Protein AF-A0A973FYR2-F1 (afdb_monomer_lite)

Radius of gyration: 18.16 Å; chains: 1; bounding box: 36×20×53 Å

pLDDT: mean 80.85, std 15.64, range [40.62, 96.69]

Structure (mmCIF, N/CA/C/O backbone):
data_AF-A0A973FYR2-F1
#
_entry.id   AF-A0A973FYR2-F1
#
loop_
_atom_site.group_PDB
_atom_site.id
_atom_site.type_symbol
_atom_site.label_atom_id
_atom_site.label_alt_id
_atom_site.label_comp_id
_atom_site.label_asym_id
_atom_site.label_entity_id
_atom_site.label_seq_id
_atom_site.pdbx_PDB_ins_code
_atom_site.Cartn_x
_atom_site.Cartn_y
_atom_site.Cartn_z
_atom_site.occupancy
_atom_site.B_iso_or_equiv
_atom_site.auth_seq_id
_atom_site.auth_comp_id
_atom_site.auth_asym_id
_atom_site.auth_atom_id
_atom_site.pdbx_PDB_model_num
ATOM 1 N N . ALA A 1 1 ? 3.053 10.625 -9.223 1.00 62.09 1 ALA A N 1
ATOM 2 C CA . ALA A 1 1 ? 1.680 11.169 -9.095 1.00 62.09 1 ALA A CA 1
ATOM 3 C C . ALA A 1 1 ? 0.666 10.141 -8.566 1.00 62.09 1 ALA A C 1
ATOM 5 O O . ALA A 1 1 ? 0.036 10.419 -7.554 1.00 62.09 1 ALA A O 1
ATOM 6 N N . LEU A 1 2 ? 0.498 8.963 -9.192 1.00 72.00 2 LEU A N 1
ATOM 7 C CA . LEU A 1 2 ? -0.513 7.975 -8.756 1.00 72.00 2 LEU A CA 1
ATOM 8 C C . LEU A 1 2 ? -0.152 7.256 -7.444 1.00 72.00 2 LEU A C 1
ATOM 10 O O . LEU A 1 2 ? -0.986 7.157 -6.551 1.00 72.00 2 LEU A O 1
ATOM 14 N N . ASP A 1 3 ? 1.093 6.804 -7.317 1.00 76.19 3 ASP A N 1
ATOM 15 C CA . ASP A 1 3 ? 1.596 6.135 -6.111 1.00 76.19 3 ASP A CA 1
ATOM 16 C C . ASP A 1 3 ? 1.466 7.018 -4.855 1.00 76.19 3 ASP A C 1
ATOM 18 O O . ASP A 1 3 ? 0.873 6.637 -3.851 1.00 76.19 3 ASP A O 1
ATOM 22 N N . GLU A 1 4 ? 1.882 8.279 -4.968 1.00 84.19 4 GLU A N 1
ATOM 23 C CA . GLU A 1 4 ? 1.759 9.271 -3.897 1.00 84.19 4 GLU A CA 1
ATOM 24 C C . GLU A 1 4 ? 0.301 9.533 -3.484 1.00 84.19 4 GLU A C 1
ATOM 26 O O . GLU A 1 4 ? 0.003 9.737 -2.305 1.00 84.19 4 GLU A O 1
ATOM 31 N N . HIS A 1 5 ? -0.635 9.489 -4.434 1.00 87.50 5 HIS A N 1
ATOM 32 C CA . HIS A 1 5 ? -2.055 9.598 -4.119 1.00 87.50 5 HIS A CA 1
ATOM 33 C C . HIS A 1 5 ? -2.536 8.401 -3.284 1.00 87.50 5 HIS A C 1
ATOM 35 O O . HIS A 1 5 ? -3.274 8.576 -2.312 1.00 87.50 5 HIS A O 1
ATOM 41 N N . ILE A 1 6 ? -2.079 7.191 -3.617 1.00 89.75 6 ILE A N 1
ATOM 42 C CA . ILE A 1 6 ? -2.412 5.963 -2.888 1.00 89.75 6 ILE A CA 1
ATOM 43 C C . ILE A 1 6 ? -1.791 5.967 -1.484 1.00 89.75 6 ILE A C 1
ATOM 45 O O . ILE A 1 6 ? -2.487 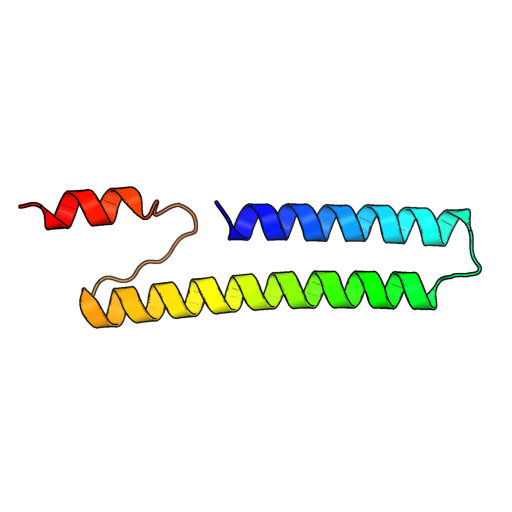5.656 -0.512 1.00 89.75 6 ILE A O 1
ATOM 49 N N . ASP A 1 7 ? -0.559 6.454 -1.342 1.00 88.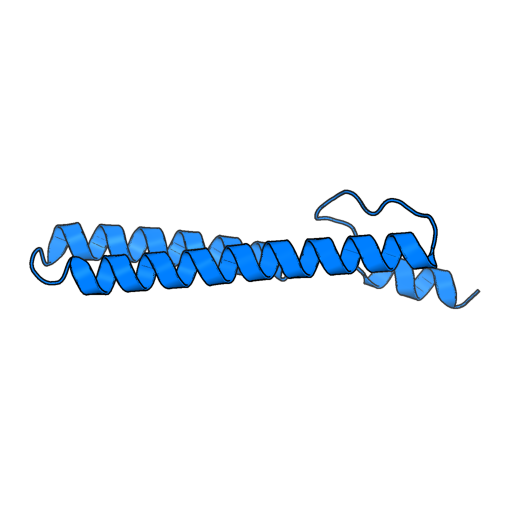44 7 ASP A N 1
ATOM 50 C CA . ASP A 1 7 ? 0.090 6.700 -0.050 1.00 88.44 7 ASP A CA 1
ATOM 51 C C . ASP A 1 7 ? -0.737 7.645 0.845 1.00 88.44 7 ASP A C 1
ATOM 53 O O . ASP A 1 7 ? -0.941 7.400 2.042 1.00 88.44 7 ASP A O 1
ATOM 57 N N . ILE A 1 8 ? -1.227 8.754 0.277 1.00 93.62 8 ILE A N 1
ATOM 58 C CA . ILE A 1 8 ? -2.059 9.737 0.990 1.00 93.62 8 ILE A CA 1
ATOM 59 C C . ILE A 1 8 ? -3.389 9.112 1.423 1.00 93.62 8 ILE A C 1
ATOM 61 O O . ILE A 1 8 ? -3.833 9.329 2.560 1.00 93.62 8 ILE A O 1
ATOM 65 N N . MET A 1 9 ? -4.018 8.323 0.550 1.00 93.19 9 MET A N 1
ATOM 66 C CA . MET A 1 9 ? -5.251 7.612 0.879 1.00 93.19 9 MET A CA 1
ATOM 67 C C . MET A 1 9 ? -5.028 6.618 2.018 1.00 93.19 9 MET A C 1
ATOM 69 O O . MET A 1 9 ? -5.801 6.628 2.978 1.00 93.19 9 MET A O 1
ATOM 73 N N . HIS A 1 10 ? -3.946 5.832 1.987 1.00 94.25 10 HIS A N 1
ATOM 74 C CA . HIS A 1 10 ? -3.636 4.891 3.065 1.00 94.25 10 HIS A CA 1
ATOM 75 C C . HIS A 1 10 ? -3.461 5.600 4.415 1.00 94.25 10 HIS A C 1
ATOM 77 O O . HIS A 1 10 ? -4.052 5.196 5.422 1.00 94.25 10 HIS A O 1
ATOM 83 N N . ARG A 1 11 ? -2.731 6.725 4.439 1.00 95.31 11 ARG A N 1
ATOM 84 C CA . ARG A 1 11 ? -2.574 7.550 5.653 1.00 95.31 11 ARG A CA 1
ATOM 85 C C . ARG A 1 11 ? -3.902 8.102 6.166 1.00 95.31 11 ARG A C 1
ATOM 87 O O . ARG A 1 11 ? -4.096 8.211 7.378 1.00 95.31 11 ARG A O 1
ATOM 94 N N . THR A 1 12 ? -4.806 8.462 5.261 1.00 96.00 12 THR A N 1
ATOM 95 C CA . THR A 1 12 ? -6.142 8.956 5.615 1.00 96.00 12 THR A CA 1
ATOM 96 C C . THR A 1 12 ? -6.987 7.850 6.242 1.00 96.00 12 THR A C 1
ATOM 98 O O . THR A 1 12 ? -7.520 8.049 7.333 1.00 96.00 12 THR A O 1
ATOM 101 N N . VAL A 1 13 ? -7.023 6.661 5.629 1.00 94.56 13 VAL A N 1
ATOM 102 C CA . VAL A 1 13 ? -7.731 5.490 6.174 1.00 94.56 13 VAL A CA 1
ATOM 103 C C . VAL A 1 13 ? -7.201 5.123 7.559 1.00 94.56 13 VAL A C 1
ATOM 105 O O . VAL A 1 13 ? -7.986 4.933 8.485 1.00 94.56 13 VAL A O 1
ATOM 108 N N . PHE A 1 14 ? -5.877 5.098 7.742 1.00 94.12 14 PHE A N 1
ATOM 109 C CA . PHE A 1 14 ? -5.258 4.810 9.039 1.00 94.12 14 PHE A CA 1
ATOM 110 C C . PHE A 1 14 ? -5.735 5.766 10.141 1.00 94.12 14 PHE A C 1
ATOM 112 O O . PHE A 1 14 ? -6.041 5.342 11.261 1.00 94.12 14 PHE A O 1
ATOM 119 N N . ARG A 1 15 ? -5.818 7.064 9.827 1.00 94.88 15 ARG A N 1
ATOM 120 C CA . ARG A 1 15 ? -6.252 8.093 10.777 1.00 94.88 15 ARG A CA 1
ATOM 121 C C . ARG A 1 15 ? -7.718 7.921 11.164 1.00 94.88 15 ARG A C 1
ATOM 123 O O . ARG A 1 15 ? -8.028 7.962 12.354 1.00 94.88 15 ARG A O 1
ATOM 130 N N . GLU A 1 16 ? -8.592 7.691 10.188 1.00 92.50 16 GLU A N 1
ATOM 131 C CA . GLU A 1 16 ? -10.024 7.509 10.439 1.00 92.50 16 GLU A CA 1
ATOM 132 C C . GLU A 1 16 ? -10.316 6.217 11.202 1.00 92.50 16 GLU A C 1
ATOM 134 O O . GLU A 1 16 ? -11.038 6.257 12.194 1.00 92.50 16 GLU A O 1
ATOM 139 N N . VAL A 1 17 ? -9.683 5.100 10.834 1.00 91.38 17 VAL A N 1
ATOM 140 C CA . VAL A 1 17 ? -9.795 3.832 11.574 1.00 91.38 17 VAL A CA 1
ATOM 141 C C . VAL A 1 17 ? -9.361 4.014 13.030 1.00 91.38 17 VAL A C 1
ATOM 143 O O . VAL A 1 17 ? -10.084 3.633 13.948 1.00 91.38 17 VAL A O 1
ATOM 146 N N . THR A 1 18 ? -8.225 4.676 13.266 1.00 89.75 18 THR A N 1
ATOM 147 C CA . THR A 1 18 ? -7.740 4.956 14.628 1.00 89.75 18 THR A CA 1
ATOM 148 C C . THR A 1 18 ? -8.723 5.823 15.416 1.00 89.75 18 THR A C 1
ATOM 150 O O . THR A 1 18 ? -8.920 5.607 16.613 1.00 89.75 18 THR A O 1
ATOM 153 N N . ARG A 1 19 ? -9.338 6.817 14.764 1.00 91.19 19 ARG A N 1
ATOM 154 C CA . ARG A 1 19 ? -10.353 7.677 15.380 1.00 91.19 19 ARG A CA 1
ATOM 155 C C . ARG A 1 19 ? -11.591 6.866 15.760 1.00 91.19 19 ARG A C 1
ATOM 157 O O . ARG A 1 19 ? -12.021 6.957 16.904 1.00 91.19 19 ARG A O 1
ATOM 164 N N . LEU A 1 20 ? -12.110 6.056 14.839 1.00 89.62 20 LEU A N 1
ATOM 165 C CA . LEU A 1 20 ? -13.321 5.254 15.027 1.00 89.62 20 LEU A CA 1
ATOM 166 C C . LEU A 1 20 ? -13.157 4.211 16.137 1.00 89.62 20 LEU A C 1
ATOM 168 O O . LEU A 1 20 ? -14.016 4.132 17.017 1.00 89.62 20 LEU A O 1
ATOM 172 N N . ILE A 1 21 ? -12.016 3.511 16.180 1.00 87.75 21 ILE A N 1
ATOM 173 C CA . ILE A 1 21 ? -11.685 2.567 17.261 1.00 87.75 21 ILE A CA 1
ATOM 174 C C . ILE A 1 21 ? -11.725 3.269 18.627 1.00 87.75 21 ILE A C 1
ATOM 176 O O . ILE A 1 21 ? -12.311 2.745 19.572 1.00 87.75 21 ILE A O 1
ATOM 180 N N . LYS A 1 22 ? -11.154 4.477 18.734 1.00 86.94 22 LYS A N 1
ATOM 181 C CA . LYS A 1 22 ? -11.142 5.255 19.985 1.00 86.94 22 LYS A CA 1
ATOM 182 C C . LYS A 1 22 ? -12.526 5.758 20.405 1.00 86.94 22 LYS A C 1
ATOM 184 O O . LYS A 1 22 ? -12.743 5.951 21.596 1.00 86.94 22 LYS A O 1
ATOM 189 N N . THR A 1 23 ? -13.429 6.017 19.458 1.00 86.06 23 THR A N 1
ATOM 190 C CA . THR A 1 23 ? -14.740 6.624 19.744 1.00 86.06 23 THR A CA 1
ATOM 191 C C . THR A 1 23 ? -15.881 5.627 19.916 1.00 86.06 23 THR A C 1
ATOM 193 O O . THR A 1 23 ? -16.803 5.927 20.666 1.00 86.06 23 THR A O 1
ATOM 196 N N . GLN A 1 24 ? -15.864 4.486 19.219 1.00 75.31 24 GLN A N 1
ATOM 197 C CA . GLN A 1 24 ? -17.009 3.564 19.171 1.00 75.31 24 GLN A CA 1
ATOM 198 C C . GLN A 1 24 ? -16.748 2.189 19.796 1.00 75.31 24 GLN A C 1
ATOM 200 O O . GLN A 1 24 ? -17.714 1.531 20.159 1.00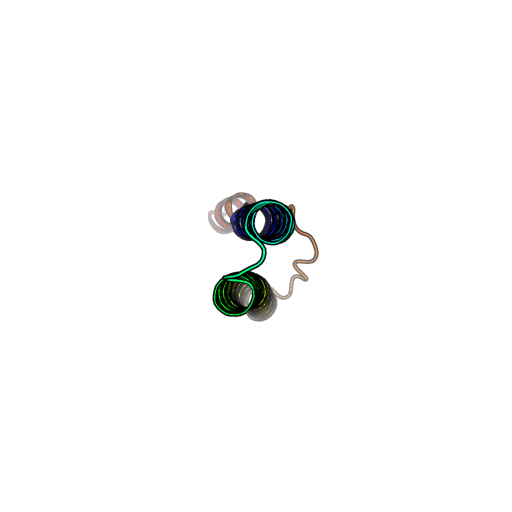 75.31 24 GLN A O 1
ATOM 205 N N . GLY A 1 25 ? -15.492 1.772 20.002 1.00 66.25 25 GLY A N 1
ATOM 206 C CA . GLY A 1 25 ? -15.107 0.629 20.848 1.00 66.25 25 GLY A CA 1
ATOM 207 C C . GLY A 1 25 ? -15.585 -0.781 20.444 1.00 66.25 25 GLY A C 1
ATOM 208 O O . GLY A 1 25 ? -14.930 -1.739 20.839 1.00 66.25 25 GLY A O 1
ATOM 209 N N . SER A 1 26 ? -16.671 -0.941 19.675 1.00 63.25 26 SER A N 1
ATOM 210 C CA . SER A 1 26 ? -17.328 -2.237 19.424 1.00 63.25 26 SER A CA 1
ATOM 211 C C . SER A 1 26 ? -17.160 -2.804 18.011 1.00 63.25 26 SER A C 1
ATOM 213 O O . SER A 1 26 ? -17.422 -3.984 17.822 1.00 63.25 26 SER A O 1
ATOM 215 N N . GLU A 1 27 ? -16.706 -2.016 17.029 1.00 71.06 27 GLU A N 1
ATOM 216 C CA . GLU A 1 27 ? -16.533 -2.452 15.625 1.00 71.06 27 GLU A CA 1
ATOM 217 C C . GLU A 1 27 ? -15.048 -2.547 15.219 1.00 71.06 27 GLU A C 1
ATOM 219 O O . GLU A 1 27 ? -14.643 -2.154 14.126 1.00 71.06 27 GLU A O 1
ATOM 224 N N . SER A 1 28 ? -14.184 -3.030 16.120 1.00 78.88 28 SER A N 1
ATOM 225 C CA . SER A 1 28 ? -12.732 -3.073 15.882 1.00 78.88 28 SER A CA 1
ATOM 226 C C . SER A 1 28 ? -12.334 -3.943 14.691 1.00 78.88 28 SER A C 1
ATOM 228 O O . SER A 1 28 ? -11.415 -3.583 13.957 1.00 78.88 28 SER A O 1
ATOM 230 N N . ASP A 1 29 ? -13.018 -5.065 14.482 1.00 87.94 29 ASP A N 1
ATOM 231 C CA . ASP A 1 29 ? -12.581 -6.088 13.529 1.00 87.94 29 ASP A CA 1
ATOM 232 C C . ASP A 1 29 ? -12.812 -5.654 12.077 1.00 87.94 29 ASP A C 1
ATOM 234 O O . ASP A 1 29 ? -11.921 -5.795 11.235 1.00 87.94 29 ASP A O 1
ATOM 238 N N . GLU A 1 30 ? -13.959 -5.037 11.788 1.00 89.12 30 GLU A N 1
ATOM 239 C CA . GLU A 1 30 ? -14.270 -4.480 10.466 1.00 89.12 30 GLU A CA 1
ATOM 240 C C . GLU A 1 30 ? -13.335 -3.316 10.113 1.00 89.12 30 GLU A C 1
ATOM 242 O O . GLU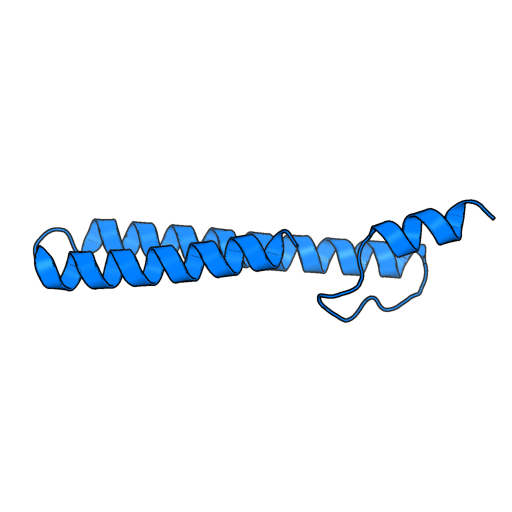 A 1 30 ? -12.836 -3.219 8.989 1.00 89.12 30 GLU A O 1
ATOM 247 N N . LEU A 1 31 ? -13.010 -2.472 11.096 1.00 90.19 31 LEU A N 1
ATOM 248 C CA . LEU A 1 31 ? -12.071 -1.365 10.924 1.00 90.19 31 LEU A CA 1
ATOM 249 C C . LEU A 1 31 ? -10.636 -1.856 10.668 1.00 90.19 31 LEU A C 1
ATOM 251 O O . LEU A 1 31 ? -9.921 -1.292 9.834 1.00 90.19 31 LEU A O 1
ATOM 255 N N . ILE A 1 32 ? -10.210 -2.931 11.337 1.00 91.12 32 ILE A N 1
ATOM 256 C CA . ILE A 1 32 ? -8.916 -3.584 11.089 1.00 91.12 32 ILE A CA 1
ATOM 257 C C . ILE A 1 32 ? -8.891 -4.234 9.697 1.00 91.12 32 ILE A C 1
ATOM 259 O O . ILE A 1 32 ? -7.877 -4.144 8.992 1.00 91.12 32 ILE A O 1
ATOM 263 N N . ALA A 1 33 ? -9.993 -4.851 9.265 1.00 93.31 33 ALA A N 1
ATOM 264 C CA . ALA A 1 33 ? -10.118 -5.401 7.919 1.00 93.31 33 ALA A CA 1
ATOM 265 C C . ALA A 1 33 ? -10.011 -4.296 6.855 1.00 93.31 33 ALA A C 1
ATOM 267 O O . ALA A 1 33 ? -9.219 -4.423 5.917 1.00 93.31 33 ALA A O 1
ATOM 268 N N . ALA A 1 34 ? -10.706 -3.170 7.042 1.00 92.50 34 ALA A N 1
ATOM 269 C CA . ALA A 1 34 ? -10.613 -2.006 6.161 1.00 92.50 34 ALA A CA 1
ATOM 270 C C . ALA A 1 34 ? -9.180 -1.447 6.086 1.00 92.50 34 ALA A C 1
ATOM 272 O O . ALA A 1 34 ? -8.676 -1.149 4.998 1.00 92.50 34 ALA A O 1
ATOM 273 N N . LEU A 1 35 ? -8.480 -1.368 7.223 1.00 94.06 35 LEU A N 1
ATOM 274 C CA . LEU A 1 35 ? -7.081 -0.946 7.253 1.00 94.06 35 LEU A CA 1
ATOM 275 C C . LEU A 1 35 ? -6.165 -1.906 6.478 1.00 94.06 35 LEU A C 1
ATOM 277 O O . LEU A 1 35 ? -5.251 -1.469 5.774 1.00 94.06 35 LEU A O 1
ATOM 281 N N . SER A 1 36 ? -6.418 -3.208 6.596 1.00 95.50 36 SER A N 1
ATOM 282 C CA . SER A 1 36 ? -5.661 -4.248 5.894 1.00 95.50 36 SER A CA 1
ATOM 283 C C . SER A 1 36 ? -5.867 -4.166 4.382 1.00 95.50 36 SER A C 1
ATOM 285 O O . SER A 1 36 ? -4.892 -4.193 3.634 1.00 95.50 36 SER A O 1
ATOM 287 N N . ILE A 1 37 ? -7.111 -3.974 3.931 1.00 96.00 37 ILE A N 1
ATOM 288 C CA . ILE A 1 37 ? -7.443 -3.757 2.513 1.00 96.00 37 ILE A CA 1
ATOM 289 C C . ILE A 1 37 ? -6.694 -2.537 1.973 1.00 96.00 37 ILE A C 1
ATOM 291 O O . ILE A 1 37 ? -6.034 -2.625 0.939 1.00 96.00 37 ILE A O 1
ATOM 295 N N . SER A 1 38 ? -6.735 -1.416 2.697 1.00 95.81 38 SER A N 1
ATOM 296 C CA . SER A 1 38 ? -6.035 -0.196 2.292 1.00 95.81 38 SER A CA 1
ATOM 297 C C . SER A 1 38 ? -4.524 -0.407 2.138 1.00 95.81 38 SER A C 1
ATOM 299 O O . SER A 1 38 ? -3.938 0.086 1.177 1.00 95.81 38 SER A O 1
ATOM 301 N N . ARG A 1 39 ? -3.901 -1.183 3.033 1.00 94.62 39 ARG A N 1
ATOM 302 C CA . ARG A 1 39 ? -2.481 -1.547 2.924 1.00 94.62 39 ARG A CA 1
ATOM 303 C C . ARG A 1 39 ? -2.194 -2.420 1.701 1.00 94.62 39 ARG A C 1
ATOM 305 O O . ARG A 1 39 ? -1.157 -2.257 1.071 1.00 94.62 39 ARG A O 1
ATOM 312 N N . TYR A 1 40 ? -3.072 -3.366 1.370 1.00 96.69 40 TYR A N 1
ATOM 313 C CA . TYR A 1 40 ? -2.868 -4.204 0.186 1.00 96.69 40 TYR A CA 1
ATOM 314 C C . TYR A 1 40 ? -2.934 -3.396 -1.109 1.00 96.69 40 TYR A C 1
ATOM 316 O O . TYR A 1 40 ? -2.130 -3.642 -2.002 1.00 96.69 40 TYR A O 1
ATOM 324 N N . ILE A 1 41 ? -3.825 -2.406 -1.187 1.00 94.81 41 ILE A N 1
ATOM 325 C CA . ILE A 1 41 ? -3.917 -1.508 -2.345 1.00 94.81 41 ILE A CA 1
ATOM 326 C C . ILE A 1 41 ? -2.621 -0.705 -2.526 1.00 94.81 41 ILE A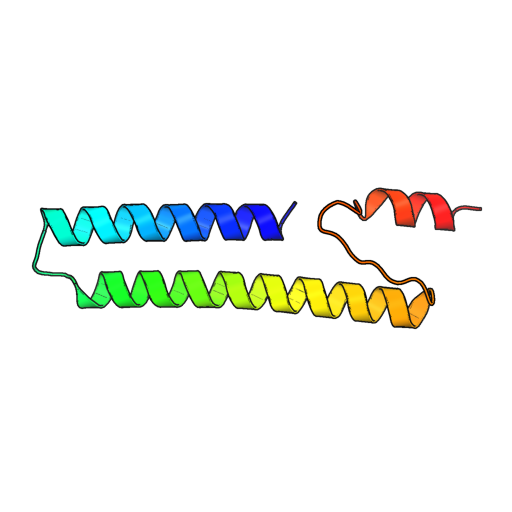 C 1
ATOM 328 O O . ILE A 1 41 ? -2.123 -0.614 -3.644 1.00 94.81 41 ILE A O 1
ATOM 332 N N . GLU A 1 42 ? -2.049 -0.174 -1.442 1.00 92.25 42 GLU A N 1
ATOM 333 C CA . GLU A 1 42 ? -0.759 0.533 -1.486 1.00 92.25 42 GLU A CA 1
ATOM 334 C C . GLU A 1 42 ? 0.370 -0.369 -1.999 1.00 92.25 42 GLU A C 1
ATOM 336 O O . GLU A 1 42 ? 1.027 -0.036 -2.981 1.00 92.25 42 GLU A O 1
ATOM 341 N N . ARG A 1 43 ? 0.489 -1.589 -1.472 1.00 93.44 43 ARG A N 1
ATOM 342 C CA . ARG A 1 43 ? 1.487 -2.553 -1.961 1.00 93.44 43 ARG A CA 1
ATOM 343 C C . ARG A 1 43 ? 1.308 -2.939 -3.424 1.00 93.44 43 ARG A C 1
ATOM 345 O O . ARG A 1 43 ? 2.289 -3.169 -4.130 1.00 93.44 43 ARG A O 1
ATOM 352 N N . MET A 1 44 ? 0.064 -3.051 -3.884 1.00 93.88 44 MET A N 1
ATOM 353 C CA . MET A 1 44 ? -0.227 -3.317 -5.292 1.00 93.88 44 MET A CA 1
ATOM 354 C C . MET A 1 44 ? 0.238 -2.160 -6.183 1.00 93.88 44 MET A C 1
ATOM 356 O O . MET A 1 44 ? 0.794 -2.415 -7.251 1.00 93.88 44 MET A O 1
ATOM 360 N N . ALA A 1 45 ? 0.057 -0.913 -5.742 1.00 89.56 45 ALA A N 1
ATOM 361 C CA . ALA A 1 45 ? 0.524 0.272 -6.457 1.00 89.56 45 ALA A CA 1
ATOM 362 C C . ALA A 1 45 ? 2.056 0.343 -6.532 1.00 89.56 45 ALA A C 1
ATOM 364 O O . ALA A 1 45 ? 2.612 0.552 -7.614 1.00 89.56 45 ALA A O 1
ATOM 365 N N . ASP A 1 46 ? 2.731 0.060 -5.419 1.00 86.12 46 ASP A N 1
ATOM 366 C CA . ASP A 1 46 ? 4.189 -0.046 -5.340 1.00 86.12 46 ASP A CA 1
ATOM 367 C C . ASP A 1 46 ? 4.727 -1.100 -6.320 1.00 86.12 46 ASP A C 1
ATOM 369 O O . ASP A 1 46 ? 5.669 -0.868 -7.085 1.00 86.1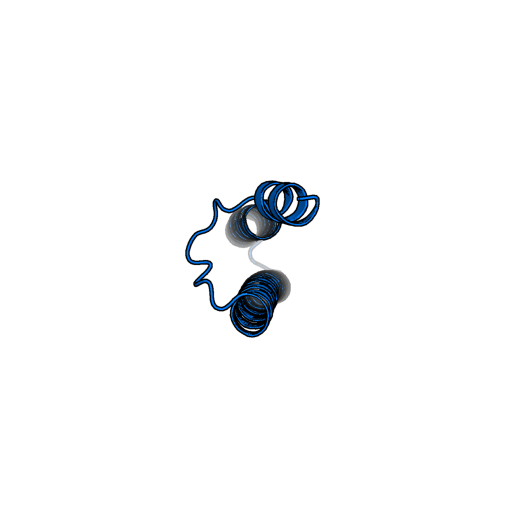2 46 ASP A O 1
ATOM 373 N N . HIS A 1 47 ? 4.106 -2.284 -6.334 1.00 91.31 47 HIS A N 1
ATOM 374 C CA . HIS A 1 47 ? 4.489 -3.358 -7.245 1.00 91.31 47 HIS A CA 1
ATOM 375 C C . HIS A 1 47 ? 4.247 -2.998 -8.709 1.00 91.31 47 HIS A C 1
ATOM 377 O O . HIS A 1 47 ? 5.120 -3.264 -9.536 1.00 91.31 47 HIS A O 1
ATOM 383 N N . ALA A 1 48 ? 3.116 -2.369 -9.030 1.00 90.88 48 ALA A N 1
ATOM 384 C CA . ALA A 1 48 ? 2.832 -1.901 -10.382 1.00 90.88 48 ALA A CA 1
ATOM 385 C C . ALA A 1 48 ? 3.879 -0.878 -10.852 1.00 90.88 48 ALA A C 1
ATOM 387 O O . ALA A 1 48 ? 4.410 -1.005 -11.955 1.00 90.88 48 ALA A O 1
ATOM 388 N N . THR A 1 49 ? 4.243 0.075 -9.990 1.00 87.94 49 THR A N 1
ATOM 389 C CA . THR A 1 49 ? 5.280 1.079 -10.270 1.00 87.94 49 THR A CA 1
ATOM 390 C C . THR A 1 49 ? 6.639 0.424 -10.508 1.00 87.94 49 THR A C 1
ATOM 392 O O . THR A 1 49 ? 7.329 0.747 -11.475 1.00 87.94 49 THR A O 1
ATOM 395 N N . ARG A 1 50 ? 7.016 -0.557 -9.679 1.00 87.81 50 ARG A N 1
ATOM 396 C CA . ARG A 1 50 ? 8.279 -1.285 -9.852 1.00 87.81 50 ARG A CA 1
ATOM 397 C C . ARG A 1 50 ? 8.324 -2.065 -11.165 1.00 87.81 50 ARG A C 1
ATOM 399 O O . ARG A 1 50 ? 9.331 -1.997 -11.861 1.00 87.81 50 ARG A O 1
ATOM 406 N N . ILE A 1 51 ? 7.245 -2.768 -11.514 1.00 91.19 51 ILE A N 1
ATOM 407 C CA . ILE A 1 51 ? 7.149 -3.502 -12.784 1.00 91.19 51 ILE A CA 1
ATOM 408 C C . ILE A 1 51 ? 7.277 -2.533 -13.964 1.00 91.19 51 ILE A C 1
ATOM 410 O O . ILE A 1 51 ? 8.015 -2.816 -14.902 1.00 91.19 51 ILE A O 1
ATOM 414 N N . ALA A 1 52 ? 6.616 -1.374 -13.911 1.00 88.75 52 ALA A N 1
ATOM 415 C CA . ALA A 1 52 ? 6.727 -0.366 -14.961 1.00 88.75 52 ALA A CA 1
ATOM 416 C C . ALA A 1 52 ? 8.176 0.122 -15.137 1.00 88.75 52 ALA A C 1
ATOM 418 O O . ALA A 1 52 ? 8.663 0.196 -16.262 1.00 88.75 52 ALA A O 1
ATOM 419 N N . HIS A 1 53 ? 8.894 0.380 -14.039 1.00 85.31 53 HIS A N 1
ATOM 420 C CA . HIS A 1 53 ? 10.310 0.758 -14.099 1.00 85.31 53 HIS A CA 1
ATOM 421 C C . HIS A 1 53 ? 11.198 -0.351 -14.678 1.00 85.31 53 HIS A C 1
ATOM 423 O O . HIS A 1 53 ? 12.099 -0.061 -15.462 1.00 85.31 53 HIS A O 1
ATOM 429 N N . GLU A 1 54 ? 10.947 -1.615 -14.323 1.00 89.31 54 GLU A N 1
ATOM 430 C CA . GLU A 1 54 ? 11.675 -2.758 -14.889 1.00 89.31 54 GLU A CA 1
ATOM 431 C C . GLU A 1 54 ? 11.438 -2.878 -16.400 1.00 89.31 54 GLU A C 1
ATOM 433 O O . GLU A 1 54 ? 12.391 -3.070 -17.150 1.00 89.31 54 GLU A O 1
ATOM 438 N N . VAL A 1 55 ? 10.198 -2.695 -16.866 1.00 91.19 55 VAL A N 1
ATOM 439 C CA . VAL A 1 55 ? 9.873 -2.705 -18.302 1.00 91.19 55 VAL A CA 1
ATOM 440 C C . VAL A 1 55 ? 10.570 -1.563 -19.040 1.00 91.19 55 VAL A C 1
ATOM 442 O O . VAL A 1 55 ? 11.142 -1.806 -20.099 1.00 91.19 55 VAL A O 1
ATOM 445 N N . ILE A 1 56 ? 10.579 -0.347 -18.481 1.00 86.88 56 ILE A N 1
ATOM 446 C CA . ILE A 1 56 ? 11.296 0.790 -19.081 1.00 86.88 56 ILE A CA 1
ATOM 447 C C . ILE A 1 56 ? 12.783 0.455 -19.219 1.00 86.88 56 ILE A C 1
ATOM 449 O O . ILE A 1 56 ? 13.320 0.546 -20.318 1.00 86.88 56 ILE A O 1
ATOM 453 N N . TYR A 1 57 ? 13.422 -0.025 -18.149 1.00 85.75 57 TYR A N 1
ATOM 454 C CA . TYR A 1 57 ? 14.833 -0.416 -18.180 1.00 85.75 57 TYR A CA 1
ATOM 455 C C . TYR A 1 57 ? 15.125 -1.499 -19.226 1.00 85.75 57 TYR A C 1
ATOM 457 O O . TYR A 1 57 ? 16.135 -1.426 -19.921 1.00 85.75 57 TYR A O 1
ATOM 465 N N . LEU A 1 58 ? 14.249 -2.498 -19.366 1.00 89.94 58 LEU A N 1
ATOM 466 C CA . LEU A 1 58 ? 14.418 -3.560 -20.361 1.00 89.94 58 LEU A CA 1
ATOM 467 C C . LEU A 1 58 ? 14.372 -3.042 -21.805 1.00 89.94 58 LEU A C 1
ATOM 469 O O . LEU A 1 58 ? 15.005 -3.639 -22.673 1.00 89.94 58 LEU A O 1
ATOM 473 N N . VAL A 1 59 ? 13.631 -1.962 -22.066 1.00 90.88 59 VAL A N 1
ATOM 474 C CA . VAL A 1 59 ? 13.492 -1.373 -23.406 1.00 90.88 59 VAL A CA 1
ATOM 475 C C . VAL A 1 59 ? 14.581 -0.336 -23.685 1.00 90.88 59 VAL A C 1
ATOM 477 O O . VAL A 1 59 ? 15.155 -0.342 -24.771 1.00 90.88 59 VAL A O 1
ATOM 480 N N . THR A 1 60 ? 14.876 0.545 -22.727 1.00 87.56 60 THR A N 1
ATOM 481 C CA . THR A 1 60 ? 15.766 1.702 -22.931 1.00 87.56 60 THR A CA 1
ATOM 482 C C . THR A 1 60 ? 17.200 1.460 -22.461 1.00 87.56 60 THR A C 1
ATOM 484 O O . THR A 1 60 ? 18.115 2.155 -22.888 1.00 87.56 60 THR A O 1
ATOM 487 N N . GLY A 1 61 ? 17.420 0.491 -21.567 1.00 86.12 61 GLY A N 1
ATOM 488 C CA . GLY A 1 61 ? 18.685 0.308 -20.851 1.00 86.12 61 GLY A CA 1
ATOM 489 C C . GLY A 1 61 ? 18.928 1.338 -19.739 1.00 86.12 61 GLY A C 1
ATOM 490 O O . GLY A 1 61 ? 19.961 1.276 -19.067 1.00 86.12 61 GLY A O 1
ATOM 491 N N . GLU A 1 62 ? 17.994 2.266 -19.507 1.00 81.88 62 GLU A N 1
ATOM 492 C CA . GLU A 1 62 ? 18.139 3.349 -18.534 1.00 81.88 62 GLU A CA 1
ATOM 493 C C . GLU A 1 62 ? 17.490 3.026 -17.192 1.00 81.88 62 GLU A C 1
ATOM 495 O O . GLU A 1 62 ? 16.349 2.567 -17.095 1.00 81.88 62 GLU A O 1
ATOM 500 N N . ILE A 1 63 ? 18.233 3.276 -16.115 1.00 76.69 63 ILE A N 1
ATOM 501 C CA . ILE A 1 63 ? 17.763 3.008 -14.760 1.00 76.69 63 ILE A CA 1
ATOM 502 C C . ILE A 1 63 ? 16.860 4.158 -14.310 1.00 76.69 63 ILE A C 1
ATOM 504 O O . ILE A 1 63 ? 17.338 5.182 -13.822 1.00 76.69 63 ILE A O 1
ATOM 508 N N . VAL A 1 64 ? 15.546 3.953 -14.385 1.00 69.38 64 VAL A N 1
ATOM 509 C CA . VAL A 1 64 ? 14.574 4.868 -13.776 1.00 69.38 64 VAL A CA 1
ATOM 510 C C . VAL A 1 64 ? 14.539 4.620 -12.269 1.00 69.38 64 VAL A C 1
ATOM 512 O O . VAL A 1 64 ? 13.880 3.710 -11.763 1.00 69.38 64 VAL A O 1
ATOM 515 N N . ARG A 1 65 ? 15.306 5.418 -11.526 1.00 63.84 65 ARG A N 1
ATOM 516 C CA . ARG A 1 65 ? 15.286 5.444 -10.059 1.00 63.84 65 ARG A CA 1
ATOM 517 C C . ARG A 1 65 ? 14.974 6.855 -9.588 1.00 63.84 65 ARG A C 1
ATOM 519 O O . ARG A 1 65 ? 15.892 7.645 -9.456 1.00 63.84 65 ARG A O 1
ATOM 526 N N . HIS A 1 66 ? 13.692 7.132 -9.339 1.00 59.16 66 HIS A N 1
ATOM 527 C CA . HIS A 1 66 ? 13.142 8.065 -8.336 1.00 59.16 66 HIS A CA 1
ATOM 528 C C . HIS A 1 66 ? 11.689 8.445 -8.668 1.00 59.16 66 HIS A C 1
ATOM 530 O O . HIS A 1 66 ? 11.269 8.373 -9.818 1.00 59.16 66 HIS A O 1
ATOM 536 N N . LYS A 1 67 ? 10.930 8.855 -7.638 1.00 53.44 67 LYS A N 1
ATOM 537 C CA . LYS A 1 67 ? 9.496 9.222 -7.688 1.00 53.44 67 LYS A CA 1
ATOM 538 C C . LYS A 1 67 ? 9.168 10.439 -8.582 1.00 53.44 67 LYS A C 1
ATOM 540 O O . LYS A 1 67 ? 7.990 10.718 -8.782 1.00 53.44 67 LYS A O 1
ATOM 545 N N . GLU A 1 68 ? 10.169 11.132 -9.128 1.00 50.41 68 GLU A N 1
ATOM 546 C CA . GLU A 1 68 ? 10.010 12.402 -9.859 1.00 50.41 68 GLU A CA 1
ATOM 547 C C . GLU A 1 68 ? 10.311 12.326 -11.361 1.00 50.41 68 GLU A C 1
ATOM 549 O O . GLU A 1 68 ? 10.379 13.359 -12.020 1.00 50.41 68 GLU A O 1
ATOM 554 N N . CYS A 1 69 ? 10.473 11.137 -11.943 1.00 46.66 69 CYS A N 1
ATOM 555 C CA . CYS A 1 69 ? 10.510 11.061 -13.400 1.00 46.66 69 CYS A CA 1
ATOM 556 C C . CYS A 1 69 ? 9.070 11.064 -13.925 1.00 46.66 69 CYS A C 1
ATOM 558 O O . CYS A 1 69 ? 8.384 10.039 -13.893 1.00 46.66 69 CYS A O 1
ATOM 560 N N . SER A 1 70 ? 8.569 12.238 -14.318 1.00 47.12 70 SER A N 1
ATOM 561 C CA . SER A 1 70 ? 7.302 12.335 -15.035 1.00 47.12 70 SER A CA 1
ATOM 562 C C . SER A 1 70 ? 7.443 11.604 -16.368 1.00 47.12 70 SER A C 1
ATOM 564 O O . SER A 1 70 ? 8.353 11.854 -17.143 1.00 47.12 70 SER A O 1
ATOM 566 N N . TYR A 1 71 ? 6.520 10.691 -16.646 1.00 55.19 71 TYR A N 1
ATOM 567 C CA . TYR A 1 71 ? 6.450 9.912 -17.892 1.00 55.19 71 TYR A CA 1
ATOM 568 C C . TYR A 1 71 ? 6.446 10.804 -19.151 1.00 55.19 71 TYR A C 1
ATOM 570 O O . TYR A 1 71 ? 6.836 10.369 -20.229 1.00 55.19 71 TYR A O 1
ATOM 578 N N . GLU A 1 72 ? 6.027 12.060 -18.988 1.00 52.72 72 GLU A N 1
ATOM 579 C CA . GLU A 1 72 ? 6.020 13.113 -20.004 1.00 52.72 72 GLU A CA 1
ATOM 580 C C . GLU A 1 72 ? 7.422 13.426 -20.548 1.00 52.72 72 GLU A C 1
ATOM 582 O O . GLU A 1 72 ? 7.556 13.623 -21.750 1.00 52.72 72 GLU A O 1
ATOM 587 N N . SER A 1 73 ? 8.480 13.383 -19.726 1.00 53.66 73 SER A N 1
ATOM 588 C CA . SER A 1 73 ? 9.844 13.661 -20.207 1.00 53.66 73 SER A CA 1
ATOM 589 C C . SER A 1 73 ? 10.412 12.556 -21.105 1.00 53.66 73 SER A C 1
ATOM 591 O O . SER A 1 73 ? 11.339 12.808 -21.869 1.00 53.66 73 SER A O 1
ATOM 593 N N . PHE A 1 74 ? 9.859 11.341 -21.032 1.00 56.62 74 PHE A N 1
ATOM 594 C CA . PHE A 1 74 ? 10.271 10.212 -21.869 1.00 56.62 74 PHE A CA 1
ATOM 595 C C . PHE A 1 74 ? 9.546 10.158 -23.219 1.00 56.62 74 PHE A C 1
ATOM 597 O O . PHE A 1 74 ? 10.119 9.637 -24.171 1.00 56.62 74 PHE A O 1
ATOM 604 N N . LEU A 1 75 ? 8.318 10.682 -23.324 1.00 56.62 75 LEU A N 1
ATOM 605 C CA . LEU A 1 75 ? 7.607 10.755 -24.609 1.00 56.62 75 LEU A CA 1
ATOM 606 C C . LEU A 1 75 ? 8.243 11.805 -25.532 1.00 56.62 75 LEU A C 1
ATOM 608 O O . LEU A 1 75 ? 8.482 11.501 -26.699 1.00 56.62 75 LEU A O 1
ATOM 612 N N . ASP A 1 76 ? 8.623 12.962 -24.980 1.00 55.12 76 ASP A N 1
ATOM 613 C CA . ASP A 1 76 ? 9.312 14.035 -25.718 1.00 55.12 76 ASP A CA 1
ATOM 614 C C . ASP A 1 76 ? 10.668 13.587 -26.298 1.00 55.12 76 ASP A C 1
ATOM 616 O O . ASP A 1 76 ? 11.081 14.065 -27.347 1.00 55.12 76 ASP A O 1
ATOM 620 N N . ALA A 1 77 ? 11.363 12.641 -25.655 1.00 57.75 77 ALA A N 1
ATOM 621 C CA . ALA A 1 77 ? 12.667 12.146 -26.111 1.00 57.75 77 ALA A CA 1
ATOM 622 C C . ALA A 1 77 ? 12.588 11.119 -27.260 1.00 57.75 77 ALA A C 1
ATOM 624 O O . ALA A 1 77 ? 13.621 10.702 -27.778 1.00 57.75 77 ALA A O 1
ATOM 625 N N . SER A 1 78 ? 11.382 10.669 -27.626 1.00 52.81 78 SER A N 1
ATOM 626 C CA . SER A 1 78 ? 11.154 9.635 -28.648 1.00 52.81 78 SER A CA 1
ATOM 627 C C . SER A 1 78 ? 10.576 10.165 -29.967 1.00 52.81 78 SER A C 1
ATOM 629 O O . SER A 1 78 ? 10.346 9.376 -30.883 1.00 52.81 78 SER A O 1
ATOM 631 N N . GLU A 1 79 ? 10.352 11.481 -30.066 1.00 54.88 79 GLU A N 1
ATOM 632 C CA . GLU A 1 79 ? 9.914 12.163 -31.295 1.00 54.88 79 GLU A CA 1
ATOM 633 C C . GLU A 1 79 ? 11.072 12.720 -32.158 1.00 54.88 79 GLU A C 1
ATOM 635 O O . GLU A 1 79 ? 10.797 13.249 -33.237 1.00 54.88 79 GLU A O 1
ATOM 640 N N . ASP A 1 80 ? 12.338 12.537 -31.750 1.00 40.62 80 ASP A N 1
ATOM 641 C CA . ASP A 1 80 ? 13.547 12.867 -32.538 1.00 40.62 80 ASP A CA 1
ATOM 642 C C . ASP A 1 80 ? 14.201 11.639 -33.209 1.00 40.62 80 ASP A C 1
ATOM 644 O O . ASP A 1 80 ? 14.387 10.594 -32.538 1.00 40.62 80 ASP A O 1
#

Sequence (80 aa):
ALDEHIDIMHRTVFREVTRLIKTQGSESDELIAALSISRYIERMADHATRIAHEVIYLVTGEIVRHKECSYESFLDASED

Foldseek 3Di:
DVLVVLVVVLVVLVVVLVVCCVPPVPCNPVSVVSNVVSVVVSVVSVVVVVVVQVVCCVVPVDRPDDPPPDVVVVVVVPVD

Secondary structure (DSSP, 8-state):
-HHHHHHHHHHHHHHHHHHHHHHH-S-HHHHHHHHHHHHHHHHHHHHHHHHHHHHHHHHH-----STT--THHHHHTT--